Protein 1QX2 (pdb70)

InterPro domains:
  IPR001751 S100/Calcium binding protein 7/8-like, conserved site [PS00303] (53-74)
  IPR002048 EF-hand domain [PF00036] (50-76)
  IPR002048 EF-hand domain [PS50222] (45-79)
  IPR002048 EF-hand domain [SM00054] (49-77)
  IPR011992 EF-hand domain pair [SSF47473] (5-76)
  IPR013787 S100/CaBP-9k-type, calcium binding, subdomain [PF01023] (13-46)
  IPR013787 S100/CaBP-9k-type, calcium binding, subdomain [SM01394] (3-45)
  IPR018247 EF-Hand 1, calcium-binding site [PS00018] (58-70)

Foldseek 3Di:
DDLVVLVVVQQVLQCPDDDSFWHALVSVVVVLVVCPPLQDVQQNDSVSVCVQQVPPPPRIHGSVSSVVRVVVSVD/DDLVVLLVVQQVLLPPPHDSFWRALVSCVVVDVVCDCLQVPPQPDSVSVCVQQVPPPPRIHGSVSSVVSVVVRD

B-factor: mean 14.12, std 8.63, range [5.67, 57.75]

Organism: Bos taurus (NCBI:txid9913)

Solvent-accessible surface area: 8752 Å² total

Structure (mmCIF, N/CA/C/O backbone):
data_1QX2
#
_entry.id   1QX2
#
_cell.length_a   59.540
_cell.length_b   62.174
_cell.length_c   69.463
_cell.angle_alpha   90.00
_cell.angle_beta   90.00
_cell.angle_gamma   90.00
#
_symmetry.space_group_name_H-M   'C 2 2 21'
#
loop_
_entity.id
_entity.type
_entity.pdbx_description
1 polymer 'Vitamin D-dependent calcium-binding protein, intestinal'
2 non-polymer 'CALCIUM ION'
3 non-polymer 'ZINC ION'
4 water water
#
loop_
_atom_site.group_PDB
_atom_site.id
_atom_site.type_symbol
_atom_site.label_atom_id
_atom_site.label_alt_id
_atom_site.label_comp_id
_atom_site.label_asym_id
_atom_site.label_entity_id
_atom_site.label_seq_id
_atom_site.pdbx_PDB_ins_code
_atom_site.Cartn_x
_atom_site.Cartn_y
_atom_site.Cartn_z
_atom_site.occupancy
_atom_site.B_iso_or_equiv
_atom_site.auth_seq_id
_atom_site.auth_comp_id
_atom_site.auth_asym_id
_atom_site.auth_atom_id
_atom_site.pdbx_PDB_model_num
ATOM 11 N N . LYS A 1 2 ? -11.029 24.271 -11.531 1.00 11.19 1 LYS A N 1
ATOM 12 C CA . LYS A 1 2 ? -12.288 23.565 -11.347 1.00 10.85 1 LYS A CA 1
ATOM 13 C C . LYS A 1 2 ? -13.077 24.160 -10.173 1.00 10.04 1 LYS A C 1
ATOM 14 O O . LYS A 1 2 ? -12.504 24.717 -9.214 1.00 9.71 1 LYS A O 1
ATOM 20 N N . SER A 1 3 ? -14.396 24.039 -10.241 1.00 9.89 2 SER A N 1
ATOM 21 C CA . SER A 1 3 ? -15.276 24.524 -9.189 1.00 9.75 2 SER A CA 1
ATOM 22 C C . SER A 1 3 ? -15.040 23.760 -7.892 1.00 9.79 2 SER A C 1
ATOM 23 O O . SER A 1 3 ? -14.502 22.653 -7.912 1.00 8.53 2 SER A O 1
ATOM 26 N N . PRO A 1 4 ? -15.443 24.311 -6.749 1.00 10.14 3 PRO A N 1
ATOM 27 C CA . PRO A 1 4 ? -15.263 23.568 -5.499 1.00 10.61 3 PRO A CA 1
ATOM 28 C C . PRO A 1 4 ? -15.978 22.219 -5.541 1.00 10.69 3 PRO A C 1
ATOM 29 O O . PRO A 1 4 ? -15.460 21.267 -4.983 1.00 10.59 3 PRO A O 1
ATOM 33 N N . GLU A 1 5 ? -17.115 22.132 -6.223 1.00 10.65 4 GLU A N 1
ATOM 34 C CA . GLU A 1 5 ? -17.858 20.873 -6.320 1.00 10.84 4 GLU A CA 1
ATOM 35 C C . GLU A 1 5 ? -17.116 19.856 -7.188 1.00 9.76 4 GLU A C 1
ATOM 36 O O . GLU A 1 5 ? -17.023 18.684 -6.827 1.00 9.08 4 GLU A O 1
ATOM 42 N N . GLU A 1 6 ? -16.576 20.285 -8.330 1.00 9.11 5 GLU A N 1
ATOM 43 C CA . GLU A 1 6 ? -15.796 19.368 -9.156 1.00 9.16 5 GLU A CA 1
ATOM 44 C C . GLU A 1 6 ? -14.561 18.895 -8.395 1.00 8.12 5 GLU A C 1
ATOM 45 O O . GLU A 1 6 ? -14.230 17.703 -8.404 1.00 8.16 5 GLU A O 1
ATOM 51 N N . ILE A 1 7 ? -13.883 19.818 -7.722 1.00 8.21 6 ILE A N 1
ATOM 52 C CA . ILE A 1 7 ? -12.687 19.453 -6.973 1.00 8.30 6 ILE A CA 1
ATOM 53 C C . ILE A 1 7 ? -13.047 18.499 -5.832 1.00 8.30 6 ILE A C 1
ATOM 54 O O . ILE A 1 7 ? -12.312 17.561 -5.550 1.00 8.42 6 ILE A O 1
ATOM 59 N N . LYS A 1 8 ? -14.181 18.727 -5.176 1.00 8.19 7 LYS A N 1
ATOM 60 C CA . LYS A 1 8 ? -14.606 17.867 -4.080 1.00 8.50 7 LYS A CA 1
ATOM 61 C C . LYS A 1 8 ? -14.825 16.448 -4.559 1.00 7.63 7 LYS A C 1
ATOM 62 O O . LYS A 1 8 ? -14.475 15.498 -3.860 1.00 7.71 7 LYS A O 1
ATOM 68 N N . GLY A 1 9 ? -15.407 16.286 -5.748 1.00 7.22 8 GLY A N 1
ATOM 69 C CA . GLY A 1 9 ? -15.635 14.964 -6.295 1.00 7.13 8 GLY A CA 1
ATOM 70 C C . GLY A 1 9 ? -14.347 14.176 -6.472 1.00 7.13 8 GLY A C 1
ATOM 71 O O . GLY A 1 9 ? -14.250 13.023 -6.053 1.00 7.60 8 GLY A O 1
ATOM 72 N N . ALA A 1 10 ? -13.350 14.818 -7.076 1.00 7.18 9 ALA A N 1
ATOM 73 C CA . ALA A 1 10 ? -12.041 14.207 -7.260 1.00 6.79 9 ALA A CA 1
ATOM 74 C C . ALA A 1 10 ? -11.376 13.945 -5.911 1.00 6.90 9 ALA A C 1
ATOM 75 O O . ALA A 1 10 ? -10.872 12.858 -5.673 1.00 6.66 9 ALA A O 1
ATOM 77 N N . PHE A 1 11 ? -11.400 14.937 -5.028 1.00 6.08 10 PHE A N 1
ATOM 78 C CA . PHE A 1 11 ? -10.815 14.780 -3.698 1.00 6.82 10 PHE A CA 1
ATOM 79 C C . PHE A 1 11 ? -11.380 13.536 -3.016 1.00 7.40 10 PHE A C 1
ATOM 80 O O . PHE A 1 11 ? -10.622 12.728 -2.471 1.00 8.05 10 PHE A O 1
ATOM 88 N N . GLU A 1 12 ? -12.703 13.398 -3.022 1.00 7.93 11 GLU A N 1
ATOM 89 C CA . GLU A 1 12 ? -13.362 12.340 -2.267 1.00 8.30 11 GLU A CA 1
ATOM 90 C C . GLU A 1 12 ? -12.925 10.969 -2.755 1.00 7.80 11 GLU A C 1
ATOM 91 O O . GLU A 1 12 ? -12.725 10.059 -1.958 1.00 7.96 11 GLU A O 1
ATOM 97 N N . VAL A 1 13 ? -12.777 10.802 -4.061 1.00 7.54 12 VAL A N 1
ATOM 98 C CA . VAL A 1 13 ? -12.371 9.527 -4.614 1.00 7.48 12 VAL A CA 1
ATOM 99 C C . VAL A 1 13 ? -10.945 9.192 -4.145 1.00 7.40 12 VAL A C 1
ATOM 100 O O . VAL A 1 13 ? -10.680 8.093 -3.667 1.00 8.11 12 VAL A O 1
ATOM 104 N N . PHE A 1 14 ? -10.029 10.146 -4.248 1.00 7.24 13 PHE A N 1
ATOM 105 C CA . PHE A 1 14 ? -8.655 9.889 -3.833 1.00 7.33 13 PHE A CA 1
ATOM 106 C C . PHE A 1 14 ? -8.532 9.668 -2.323 1.00 6.94 13 PHE A C 1
ATOM 107 O O . PHE A 1 14 ? -7.727 8.864 -1.877 1.00 8.58 13 PHE A O 1
ATOM 115 N N . ALA A 1 15 ? -9.338 10.382 -1.550 1.00 6.59 14 ALA A N 1
ATOM 116 C CA . ALA A 1 15 ? -9.236 10.352 -0.092 1.00 6.12 14 ALA A CA 1
ATOM 117 C C . ALA A 1 15 ? -9.830 9.099 0.533 1.00 7.04 14 ALA A C 1
ATOM 118 O O . ALA A 1 15 ? -9.457 8.733 1.645 1.00 7.22 14 ALA A O 1
ATOM 120 N N . ALA A 1 16 ? -10.725 8.433 -0.188 1.00 7.37 15 ALA A N 1
ATOM 121 C CA . ALA A 1 16 ? -11.407 7.249 0.325 1.00 7.89 15 ALA A CA 1
ATOM 122 C C . ALA A 1 16 ? -10.755 5.953 -0.127 1.00 8.61 15 ALA A C 1
ATOM 123 O O . ALA A 1 16 ? -11.361 4.884 -0.001 1.00 9.79 15 ALA A O 1
ATOM 125 N N . LYS A 1 17 ? -9.506 5.994 -0.590 1.00 8.60 16 LYS A N 1
ATOM 126 C CA . LYS A 1 17 ? -8.801 4.741 -0.894 1.00 9.53 16 LYS A CA 1
ATOM 127 C C . LYS A 1 17 ? -8.418 3.972 0.386 1.00 9.58 16 LYS A C 1
ATOM 128 O O . LYS A 1 17 ? -8.652 2.750 0.495 1.00 10.33 16 LYS A O 1
ATOM 134 N N . GLU A 1 18 ? -7.864 4.704 1.356 1.00 9.58 17 GLU A N 1
ATOM 135 C CA . GLU A 1 18 ? -7.292 4.133 2.588 1.00 10.35 17 GLU A CA 1
ATOM 136 C C . GLU A 1 18 ? -7.409 5.115 3.766 1.00 9.73 17 GLU A C 1
ATOM 137 O O . GLU A 1 18 ? -7.588 6.328 3.596 1.00 8.88 17 GLU A O 1
ATOM 148 N N . GLY A 1 19 ? -7.295 4.582 4.973 1.00 9.45 18 GLY A N 1
ATOM 149 C CA . GLY A 1 19 ? -7.188 5.404 6.155 1.00 9.25 18 GLY A CA 1
ATOM 150 C C . GLY A 1 19 ? -8.366 6.338 6.350 1.00 9.16 18 GLY A C 1
ATOM 151 O O . GLY A 1 19 ? -9.516 5.978 6.125 1.00 9.77 18 GLY A O 1
ATOM 152 N N . ASP A 1 20 ? -8.066 7.560 6.761 1.00 8.52 19 ASP A N 1
ATOM 153 C CA . ASP A 1 20 ? -9.072 8.580 6.985 1.00 8.40 19 ASP A CA 1
ATOM 154 C C . ASP A 1 20 ? -9.800 8.829 5.652 1.00 8.72 19 ASP A C 1
ATOM 155 O O . ASP A 1 20 ? -9.152 9.151 4.657 1.00 8.17 19 ASP A O 1
ATOM 160 N N . PRO A 1 21 ? -11.120 8.672 5.606 1.00 9.09 20 PRO A N 1
ATOM 161 C CA . PRO A 1 21 ? -11.866 8.957 4.379 1.00 9.39 20 PRO A CA 1
ATOM 162 C C . PRO A 1 21 ? -11.834 10.428 3.959 1.00 9.65 20 PRO A C 1
ATOM 163 O O . PRO A 1 21 ? -12.167 10.739 2.814 1.00 10.73 20 PRO A O 1
ATOM 167 N N . ASN A 1 22 ? -11.484 11.321 4.883 1.00 9.33 21 ASN A N 1
ATOM 168 C CA . ASN A 1 22 ? -11.546 12.761 4.660 1.00 9.96 21 ASN A CA 1
ATOM 169 C C . ASN A 1 22 ? -10.185 13.390 4.467 1.00 9.46 21 ASN A C 1
ATOM 170 O O . ASN A 1 22 ? -10.065 14.617 4.423 1.00 9.92 21 ASN A O 1
ATOM 175 N N . GLN A 1 23 ? -9.145 12.572 4.388 1.00 8.17 22 GLN A N 1
ATOM 176 C CA . GLN A 1 23 ? -7.801 13.086 4.116 1.00 8.83 22 GLN A CA 1
ATOM 177 C C . GLN A 1 23 ? -7.126 12.204 3.077 1.00 7.93 22 GLN A C 1
ATOM 178 O O . GLN A 1 23 ? -7.389 10.990 2.997 1.00 7.79 22 GLN A O 1
ATOM 184 N N . ILE A 1 24 ? -6.239 12.820 2.303 1.00 7.17 23 ILE A N 1
ATOM 185 C CA . ILE A 1 24 ? -5.388 12.137 1.345 1.00 6.83 23 ILE A CA 1
ATOM 186 C C . ILE A 1 24 ? -4.019 11.935 2.002 1.00 7.06 23 ILE A C 1
ATOM 187 O O . ILE A 1 24 ? -3.310 12.897 2.295 1.00 7.22 23 ILE A O 1
ATOM 192 N N . SER A 1 25 ? -3.662 10.682 2.257 1.00 7.10 24 SER A N 1
ATOM 193 C CA . SER A 1 25 ? -2.352 10.355 2.822 1.00 7.66 24 SER A CA 1
ATOM 194 C C . SER A 1 25 ? -1.278 10.543 1.770 1.00 8.12 24 SER A C 1
ATOM 195 O O . SER A 1 25 ? -1.576 10.692 0.599 1.00 8.32 24 SER A O 1
ATOM 198 N N . LYS A 1 26 ? -0.017 10.494 2.166 1.00 9.02 25 LYS A N 1
ATOM 199 C CA . LYS A 1 26 ? 1.057 10.573 1.175 1.00 9.72 25 LYS A CA 1
ATOM 200 C C . LYS A 1 26 ? 0.945 9.470 0.117 1.00 10.08 25 LYS A C 1
ATOM 201 O O . LYS A 1 26 ? 1.174 9.714 -1.064 1.00 10.18 25 LYS A O 1
ATOM 207 N N . GLU A 1 27 ? 0.549 8.279 0.530 1.00 10.93 26 GLU A N 1
ATOM 208 C CA . GLU A 1 27 ? 0.417 7.150 -0.382 1.00 11.67 26 GLU A CA 1
ATOM 209 C C . GLU A 1 27 ? -0.772 7.377 -1.342 1.00 11.04 26 GLU A C 1
ATOM 210 O O . GLU A 1 27 ? -0.697 7.058 -2.528 1.00 11.94 26 GLU A O 1
ATOM 221 N N . GLU A 1 28 ? -1.853 7.988 -0.860 1.00 9.83 27 GLU A N 1
ATOM 222 C CA . GLU A 1 28 ? -2.950 8.361 -1.741 1.00 9.27 27 GLU A CA 1
ATOM 223 C C . GLU A 1 28 ? -2.559 9.510 -2.655 1.00 8.75 27 GLU A C 1
ATOM 224 O O . GLU A 1 28 ? -3.011 9.579 -3.810 1.00 8.07 27 GLU A O 1
ATOM 230 N N . LEU A 1 29 ? -1.715 10.419 -2.150 1.00 8.52 28 LEU A N 1
ATOM 231 C CA . LEU A 1 29 ? -1.274 11.563 -2.944 1.00 8.05 28 LEU A CA 1
ATOM 232 C C . LEU A 1 29 ? -0.391 11.104 -4.105 1.00 7.82 28 LEU A C 1
ATOM 233 O O . LEU A 1 29 ? -0.340 11.765 -5.133 1.00 7.55 28 LEU A O 1
ATOM 238 N N . LYS A 1 30 ? 0.262 9.962 -3.951 1.00 8.72 29 LYS A N 1
ATOM 239 C CA . LYS A 1 30 ? 1.021 9.350 -5.031 1.00 8.94 29 LYS A CA 1
ATOM 240 C C . LYS A 1 30 ? 0.118 9.110 -6.243 1.00 8.21 29 LYS A C 1
ATOM 241 O O . LYS A 1 30 ? 0.511 9.356 -7.380 1.00 8.06 29 LYS A O 1
ATOM 250 N N . LEU A 1 31 ? -1.098 8.642 -5.996 1.00 7.61 30 LEU A N 1
ATOM 251 C CA . LEU A 1 31 ? -2.067 8.412 -7.067 1.00 7.92 30 LEU A CA 1
ATOM 252 C C . LEU A 1 31 ? -2.535 9.736 -7.669 1.00 7.14 30 LEU A C 1
ATOM 253 O O . LEU A 1 31 ? -2.721 9.834 -8.877 1.00 7.25 30 LEU A O 1
ATOM 258 N N . VAL A 1 32 ? -2.711 10.761 -6.840 1.00 7.20 31 VAL A N 1
ATOM 259 C CA . VAL A 1 32 ? -3.035 12.093 -7.358 1.00 7.03 31 VAL A CA 1
ATOM 260 C C . VAL A 1 32 ? -1.902 12.576 -8.282 1.00 6.85 31 VAL A C 1
ATOM 261 O O . VAL A 1 32 ? -2.151 13.071 -9.382 1.00 7.35 31 VAL A O 1
ATOM 265 N N . MET A 1 33 ? -0.660 12.423 -7.834 1.00 6.92 32 MET A N 1
ATOM 266 C CA . MET A 1 33 ? 0.508 12.807 -8.617 1.00 6.67 32 MET A CA 1
ATOM 267 C C . MET A 1 33 ? 0.545 12.113 -9.985 1.00 6.79 32 MET A C 1
ATOM 268 O O . MET A 1 33 ? 0.821 12.740 -10.998 1.00 6.44 32 MET A O 1
ATOM 273 N N . GLN A 1 34 ? 0.289 10.815 -9.989 1.00 6.99 33 GLN A N 1
ATOM 274 C CA . GLN A 1 34 ? 0.285 10.025 -11.225 1.00 7.18 33 GLN A CA 1
ATOM 275 C C . GLN A 1 34 ? -0.778 10.484 -12.211 1.00 7.55 33 GLN A C 1
ATOM 276 O O . GLN A 1 34 ? -0.593 10.380 -13.408 1.00 8.00 33 GLN A O 1
ATOM 282 N N . THR A 1 35 ? -1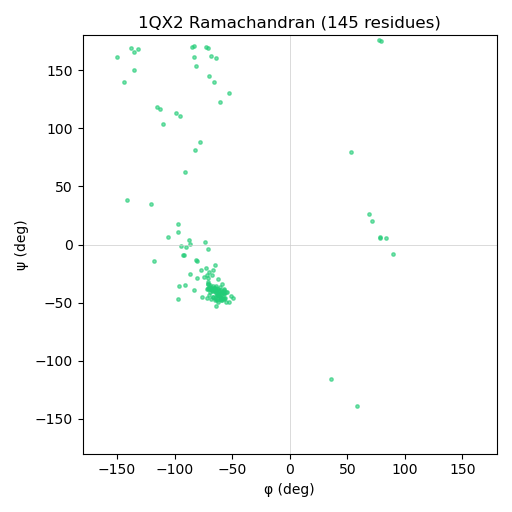.877 11.014 -11.689 1.00 7.26 34 THR A N 1
ATOM 283 C CA . THR A 1 35 ? -3.005 11.470 -12.484 1.00 7.48 34 THR A CA 1
ATOM 284 C C . THR A 1 35 ? -2.796 12.901 -13.033 1.00 7.54 34 THR A C 1
ATOM 285 O O . THR A 1 35 ? -3.149 13.201 -14.174 1.00 7.92 34 THR A O 1
ATOM 292 N N . LEU A 1 36 ? -2.205 13.783 -12.227 1.00 7.77 35 LEU A N 1
ATOM 293 C CA . LEU A 1 36 ? -1.970 15.174 -12.607 1.00 8.59 35 LEU A CA 1
ATOM 294 C C . LEU A 1 36 ? -0.661 15.343 -13.364 1.00 9.59 35 LEU A C 1
ATOM 295 O O . LEU A 1 36 ? -0.503 16.293 -14.120 1.00 11.55 35 LEU A O 1
ATOM 300 N N . GLY A 1 37 ? 0.283 14.438 -13.128 1.00 10.05 36 GLY A N 1
ATOM 301 C CA . GLY A 1 37 ? 1.529 14.357 -13.870 1.00 10.98 36 GLY A CA 1
ATOM 302 C C . GLY A 1 37 ? 2.184 15.657 -14.331 1.00 11.10 36 GLY A C 1
ATOM 303 O O . GLY A 1 37 ? 2.617 16.470 -13.520 1.00 11.55 36 GLY A O 1
ATOM 304 N N . PRO A 1 38 ? 2.272 15.841 -15.645 1.00 11.47 37 PRO A N 1
ATOM 305 C CA . PRO A 1 38 ? 2.987 16.989 -16.210 1.00 11.73 37 PRO A CA 1
ATOM 306 C C . PRO A 1 38 ? 2.284 18.334 -16.019 1.00 11.64 37 PRO A C 1
ATOM 307 O O . PRO A 1 38 ? 2.850 19.355 -16.427 1.00 12.44 37 PRO A O 1
ATOM 311 N N . SER A 1 39 ? 1.079 18.350 -15.450 1.00 11.40 38 SER A N 1
ATOM 312 C CA . SER A 1 39 ? 0.451 19.620 -15.081 1.00 11.36 38 SER A CA 1
ATOM 313 C C . SER A 1 39 ? 0.967 20.174 -13.754 1.00 11.80 38 SER A C 1
ATOM 314 O O . SER A 1 39 ? 0.748 21.333 -13.445 1.00 10.91 38 SER A O 1
ATOM 317 N N . LEU A 1 40 ? 1.660 19.351 -12.968 1.00 11.73 39 LEU A N 1
ATOM 318 C CA . LEU A 1 40 ? 2.208 19.804 -11.700 1.00 12.42 39 LEU A CA 1
ATOM 319 C C . LEU A 1 40 ? 3.341 20.772 -11.980 1.00 12.87 39 LEU A C 1
ATOM 320 O O . LEU A 1 40 ? 4.069 20.618 -12.968 1.00 14.43 39 LEU A O 1
ATOM 325 N N . LEU A 1 41 ? 3.479 21.771 -11.121 1.00 12.92 40 LEU A N 1
ATOM 326 C CA . LEU A 1 41 ? 4.460 22.823 -11.349 1.00 13.28 40 LEU A CA 1
ATOM 327 C C . LEU A 1 41 ? 5.837 22.394 -10.905 1.00 13.51 40 LEU A C 1
ATOM 328 O O . LEU A 1 41 ? 5.980 21.560 -10.031 1.00 12.45 40 LEU A O 1
ATOM 333 N N . LYS A 1 42 ? 6.845 22.992 -11.531 1.00 14.52 41 LYS A N 1
ATOM 334 C CA . LYS A 1 42 ? 8.227 22.880 -11.097 1.00 15.37 41 LYS A CA 1
ATOM 335 C C . LYS A 1 42 ? 8.325 23.250 -9.628 1.00 14.80 41 LYS A C 1
ATOM 336 O O . LYS A 1 42 ? 7.825 24.289 -9.207 1.00 15.32 41 LYS A O 1
ATOM 342 N N . GLY A 1 43 ? 8.976 22.402 -8.854 1.00 14.54 42 GLY A N 1
ATOM 343 C CA . GLY A 1 43 ? 9.068 22.593 -7.422 1.00 14.46 42 GLY A CA 1
ATOM 344 C C . GLY A 1 43 ? 7.962 21.969 -6.595 1.00 14.18 42 GLY A C 1
ATOM 345 O O . GLY A 1 43 ? 8.052 21.970 -5.377 1.00 14.82 42 GLY A O 1
ATOM 346 N N . MET A 1 44 ? 6.916 21.445 -7.236 1.00 13.64 43 MET A N 1
ATOM 347 C CA . MET A 1 44 ? 5.875 20.713 -6.509 1.00 13.87 43 MET A CA 1
ATOM 348 C C . MET A 1 44 ? 5.427 19.521 -7.334 1.00 13.06 43 MET A C 1
ATOM 349 O O . MET A 1 44 ? 4.254 19.188 -7.363 1.00 14.22 43 MET A O 1
ATOM 354 N N . SER A 1 45 ? 6.368 18.864 -8.002 1.00 11.45 44 SER A N 1
ATOM 355 C CA . SER A 1 45 ? 6.000 17.759 -8.892 1.00 10.94 44 SER A CA 1
ATOM 356 C C . SER A 1 45 ? 6.560 16.387 -8.510 1.00 10.25 44 SER A C 1
ATOM 357 O O . SER A 1 45 ? 6.086 15.390 -9.041 1.00 10.44 44 SER A O 1
ATOM 360 N N . THR A 1 46 ? 7.539 16.309 -7.605 1.00 9.77 45 THR A N 1
ATOM 361 C CA . THR A 1 46 ? 7.852 15.027 -6.974 1.00 9.71 45 THR A CA 1
ATOM 362 C C . THR A 1 46 ? 6.885 14.829 -5.828 1.00 9.61 45 THR A C 1
ATOM 363 O O . THR A 1 46 ? 6.268 15.777 -5.387 1.00 9.17 45 THR A O 1
ATOM 367 N N . LEU A 1 47 ? 6.733 13.601 -5.359 1.00 9.60 46 LEU A N 1
ATOM 368 C CA . LEU A 1 47 ? 5.750 13.335 -4.309 1.00 10.48 46 LEU A CA 1
ATOM 369 C C . LEU A 1 47 ? 6.107 14.129 -3.058 1.00 10.91 46 LEU A C 1
ATOM 370 O O . LEU A 1 47 ? 5.240 14.713 -2.411 1.00 10.78 46 LEU A O 1
ATOM 375 N N . ASP A 1 48 ? 7.390 14.156 -2.721 1.00 11.92 47 ASP A N 1
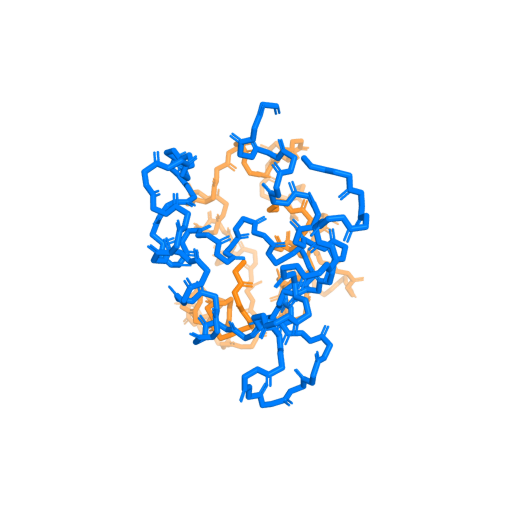ATOM 376 C CA . ASP A 1 48 ? 7.844 14.918 -1.574 1.00 12.56 47 ASP A CA 1
ATOM 377 C C . ASP A 1 48 ? 7.583 16.398 -1.706 1.00 12.14 47 ASP A C 1
ATOM 378 O O . ASP A 1 48 ? 7.0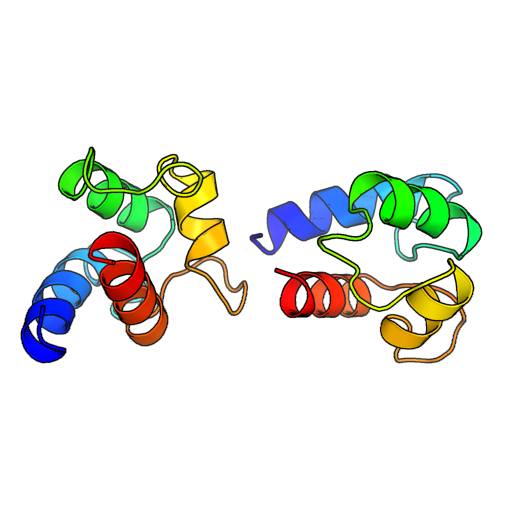49 17.015 -0.799 1.00 12.84 47 ASP A O 1
ATOM 383 N N . GLU A 1 49 ? 7.957 16.985 -2.842 1.00 11.56 48 GLU A N 1
ATOM 384 C CA . GLU A 1 49 ? 7.696 18.395 -3.105 1.00 11.40 48 GLU A CA 1
ATOM 385 C C . GLU A 1 49 ? 6.212 18.732 -3.045 1.00 11.29 48 GLU A C 1
ATOM 386 O O . GLU A 1 49 ? 5.805 19.775 -2.554 1.00 10.75 48 GLU A O 1
ATOM 392 N N . MET A 1 50 ? 5.411 17.829 -3.585 1.00 10.92 49 MET A N 1
ATOM 393 C CA . MET A 1 50 ? 3.987 18.038 -3.691 1.00 10.89 49 MET A CA 1
ATOM 394 C C . MET A 1 50 ? 3.369 18.139 -2.310 1.00 10.79 49 MET A C 1
ATOM 395 O O . MET A 1 50 ? 2.698 19.106 -2.019 1.00 10.61 49 MET A O 1
ATOM 404 N N . ILE A 1 51 ? 3.621 17.149 -1.459 1.00 10.45 50 ILE A N 1
ATOM 405 C CA . ILE A 1 51 ? 2.968 17.148 -0.160 1.00 10.76 50 ILE A CA 1
ATOM 406 C C . ILE A 1 51 ? 3.516 18.268 0.710 1.00 10.67 50 ILE A C 1
ATOM 407 O O . ILE A 1 51 ? 2.782 18.863 1.469 1.00 10.51 50 ILE A O 1
ATOM 412 N N . GLU A 1 52 ? 4.801 18.578 0.579 1.00 10.57 51 GLU A N 1
ATOM 413 C CA . GLU A 1 52 ? 5.380 19.693 1.318 1.00 11.02 51 GLU A CA 1
ATOM 414 C C . GLU A 1 52 ? 4.737 21.033 0.946 1.00 10.40 51 GLU A C 1
ATOM 415 O O . GLU A 1 52 ? 4.506 21.882 1.816 1.00 10.43 51 GLU A O 1
ATOM 421 N N . GLU A 1 53 ? 4.429 21.216 -0.332 1.00 10.30 52 GLU A N 1
ATOM 422 C CA . GLU A 1 53 ? 3.750 22.418 -0.781 1.00 10.86 52 GLU A CA 1
ATOM 423 C C . GLU A 1 53 ? 2.301 22.432 -0.303 1.00 10.75 52 GLU A C 1
ATOM 424 O O . GLU A 1 53 ? 1.793 23.469 0.051 1.00 11.20 52 GLU A O 1
ATOM 430 N N . VAL A 1 54 ? 1.657 21.274 -0.293 1.00 10.58 53 VAL A N 1
ATOM 431 C CA . VAL A 1 54 ? 0.207 21.207 -0.139 1.00 10.15 53 VAL A CA 1
ATOM 432 C C . VAL A 1 54 ? -0.219 21.083 1.331 1.00 9.68 53 VAL A C 1
ATOM 433 O O . VAL A 1 54 ? -1.231 21.642 1.737 1.00 9.67 53 VAL A O 1
ATOM 437 N N . ASP A 1 55 ? 0.572 20.381 2.128 1.00 9.06 54 ASP A N 1
ATOM 438 C CA . ASP A 1 55 ? 0.215 20.106 3.507 1.00 9.05 54 ASP A CA 1
ATOM 439 C C . ASP A 1 55 ? 0.540 21.264 4.440 1.00 9.13 54 ASP A C 1
ATOM 440 O O . ASP A 1 55 ? 1.572 21.278 5.137 1.00 9.82 54 ASP A O 1
ATOM 445 N N . LYS A 1 56 ? -0.345 22.242 4.464 1.00 9.65 55 LYS A N 1
ATOM 446 C CA . LYS A 1 56 ? -0.070 23.489 5.160 1.00 10.57 55 LYS A CA 1
ATOM 447 C C . LYS A 1 56 ? 0.057 23.318 6.666 1.00 10.43 55 LYS A C 1
ATOM 448 O O . LYS A 1 56 ? 0.867 24.002 7.297 1.00 11.23 55 LYS A O 1
ATOM 458 N N . ASN A 1 57 ? -0.756 22.445 7.259 1.00 9.97 56 ASN A N 1
ATOM 459 C CA . ASN A 1 57 ? -0.727 22.275 8.710 1.00 9.85 56 ASN A CA 1
ATOM 460 C C . ASN A 1 57 ? 0.251 21.211 9.213 1.00 9.41 56 ASN A C 1
ATOM 461 O O . ASN A 1 57 ? 0.409 21.029 10.410 1.00 10.32 56 ASN A O 1
ATOM 466 N N . GLY A 1 58 ? 0.926 20.530 8.294 1.00 8.99 57 GLY A N 1
ATOM 467 C CA . GLY A 1 58 ? 2.007 19.632 8.647 1.00 9.34 57 GLY A CA 1
ATOM 468 C C . GLY A 1 58 ? 1.566 18.391 9.387 1.00 9.56 57 GLY A C 1
ATOM 469 O O . GLY A 1 58 ? 2.353 17.817 10.133 1.00 10.51 57 GLY A O 1
ATOM 470 N N . ASP A 1 59 ? 0.322 17.951 9.183 1.00 9.47 58 ASP A N 1
ATOM 471 C CA . ASP A 1 59 ? -0.122 16.706 9.806 1.00 9.98 58 ASP A CA 1
ATOM 472 C C . ASP A 1 59 ? 0.227 15.481 8.951 1.00 10.09 58 ASP A C 1
ATOM 473 O O . ASP A 1 59 ? -0.067 14.348 9.326 1.00 11.63 58 ASP A O 1
ATOM 478 N N . GLY A 1 60 ? 0.871 15.714 7.810 1.00 10.69 59 GLY A N 1
ATOM 479 C CA . GLY A 1 60 ? 1.312 14.653 6.919 1.00 11.43 59 GLY A CA 1
ATOM 480 C C . GLY A 1 60 ? 0.259 14.129 5.966 1.00 11.84 59 GLY A C 1
ATOM 481 O O . GLY A 1 60 ? 0.521 13.171 5.251 1.00 12.94 59 GLY A O 1
ATOM 482 N N . GLU A 1 61 ? -0.915 14.759 5.956 1.00 11.35 60 GLU A N 1
ATOM 483 C CA . GLU A 1 61 ? -2.017 14.395 5.070 1.00 11.38 60 GLU A CA 1
ATOM 484 C C . GLU A 1 61 ? -2.621 15.648 4.465 1.00 9.75 60 GLU A C 1
ATOM 485 O O . GLU A 1 61 ? -2.383 16.753 4.939 1.00 9.97 60 GLU A O 1
ATOM 496 N N . VAL A 1 62 ? -3.432 15.462 3.428 1.00 7.90 61 VAL A N 1
ATOM 497 C CA . VAL A 1 62 ? -3.951 16.566 2.632 1.00 7.37 61 VAL A CA 1
ATOM 498 C C . VAL A 1 62 ? -5.471 16.631 2.803 1.00 6.94 61 VAL A C 1
ATOM 499 O O . VAL A 1 62 ? -6.196 15.699 2.455 1.00 6.78 61 VAL A O 1
ATOM 503 N N . SER A 1 63 ? -5.951 17.744 3.341 1.00 6.74 62 SER A N 1
ATOM 504 C CA . SER A 1 63 ? -7.376 17.970 3.543 1.00 6.75 62 SER A CA 1
ATOM 505 C C . SER A 1 63 ? -8.009 18.524 2.274 1.00 6.72 62 SER A C 1
ATOM 506 O O . SER A 1 63 ? -7.313 18.900 1.325 1.00 6.83 62 SER A O 1
ATOM 509 N N . PHE A 1 64 ? -9.334 18.585 2.253 1.00 7.02 63 PHE A N 1
ATOM 510 C CA . PHE A 1 64 ? -10.027 19.166 1.116 1.00 7.02 63 PHE A CA 1
ATOM 511 C C . PHE A 1 64 ? -9.592 20.610 0.903 1.00 7.19 63 PHE A C 1
ATOM 512 O O . PHE A 1 64 ? -9.311 21.019 -0.209 1.00 7.18 63 PHE A O 1
ATOM 520 N N . GLU A 1 65 ? -9.539 21.393 1.969 1.00 7.80 64 GLU A N 1
ATOM 521 C CA . GLU A 1 65 ? -9.119 22.777 1.851 1.00 8.44 64 GLU A CA 1
ATOM 522 C C . GLU A 1 65 ? -7.710 22.887 1.273 1.00 7.20 64 GLU A C 1
ATOM 523 O O . GLU A 1 65 ? -7.454 23.746 0.444 1.00 7.87 64 GLU A O 1
ATOM 534 N N . GLU A 1 66 ? -6.796 22.009 1.691 1.00 6.69 65 GLU A N 1
ATOM 535 C CA . GLU A 1 66 ? -5.443 22.000 1.159 1.00 6.61 65 GLU A CA 1
ATOM 536 C C . GLU A 1 66 ? -5.416 21.581 -0.307 1.00 6.52 65 GLU A C 1
ATOM 537 O O . GLU A 1 66 ? -4.664 22.142 -1.111 1.00 6.00 65 GLU A O 1
ATOM 543 N N . PHE A 1 67 ? -6.236 20.596 -0.656 1.00 6.62 66 PHE A N 1
ATOM 544 C CA . PHE A 1 67 ? -6.332 20.109 -2.028 1.00 6.95 66 PHE A CA 1
ATOM 545 C C . PHE A 1 67 ? -6.867 21.199 -2.952 1.00 6.99 66 PHE A C 1
ATOM 546 O O . PHE A 1 67 ? -6.384 21.358 -4.069 1.00 7.25 66 PHE A O 1
ATOM 554 N N . LEU A 1 68 ? -7.851 21.970 -2.486 1.00 6.90 67 LEU A N 1
ATOM 555 C CA . LEU A 1 68 ? -8.402 23.069 -3.276 1.00 8.61 67 LEU A CA 1
ATOM 556 C C . LEU A 1 68 ? -7.307 24.080 -3.597 1.00 8.19 67 LEU A C 1
ATOM 557 O O . LEU A 1 68 ? -7.197 24.545 -4.727 1.00 8.21 67 LEU A O 1
ATOM 562 N N . VAL A 1 69 ? -6.511 24.439 -2.596 1.00 8.23 68 VAL A N 1
ATOM 563 C CA . VAL A 1 69 ? -5.387 25.355 -2.795 1.00 8.70 68 VAL A CA 1
ATOM 564 C C . VAL A 1 69 ? -4.389 24.785 -3.825 1.00 8.38 68 VAL A C 1
ATOM 565 O O . VAL A 1 69 ? -3.916 25.513 -4.698 1.00 9.23 68 VAL A O 1
ATOM 569 N N . MET A 1 70 ? -4.098 23.488 -3.746 1.00 7.77 69 MET A N 1
ATOM 570 C CA . MET A 1 70 ? -3.229 22.839 -4.726 1.00 8.11 69 MET A CA 1
ATOM 571 C C . MET A 1 70 ? -3.752 22.994 -6.152 1.00 8.55 69 MET A C 1
ATOM 572 O O . MET A 1 70 ? -2.998 23.328 -7.068 1.00 8.26 69 MET A O 1
ATOM 577 N N . MET A 1 71 ? -5.043 22.756 -6.344 1.00 8.54 70 MET A N 1
ATOM 578 C CA . MET A 1 71 ? -5.629 22.825 -7.673 1.00 9.05 70 MET A CA 1
ATOM 579 C C . MET A 1 71 ? -5.588 24.259 -8.202 1.00 9.25 70 MET A C 1
ATOM 580 O O . MET A 1 71 ? -5.339 24.477 -9.387 1.00 9.63 70 MET A O 1
ATOM 585 N N . LYS A 1 72 ? -5.797 25.237 -7.330 1.00 9.49 71 LYS A N 1
ATOM 586 C CA . LYS A 1 72 ? -5.678 26.641 -7.731 1.00 10.74 71 LYS A CA 1
ATOM 587 C C . LYS A 1 72 ? -4.269 26.937 -8.222 1.00 11.57 71 LYS A C 1
ATOM 588 O O . LYS A 1 72 ? -4.072 27.558 -9.267 1.00 11.96 71 LYS A O 1
ATOM 594 N N . LYS A 1 73 ? -3.279 26.487 -7.466 1.00 12.23 72 LYS A N 1
ATOM 595 C CA . LYS A 1 73 ? -1.893 26.775 -7.808 1.00 13.44 72 LYS A CA 1
ATOM 596 C C . LYS A 1 73 ? -1.502 26.177 -9.154 1.00 14.28 72 LYS A C 1
ATOM 597 O O . LYS A 1 73 ? -0.859 26.839 -9.970 1.00 14.00 72 LYS A O 1
ATOM 606 N N . ILE A 1 74 ? -1.911 24.937 -9.396 1.00 15.49 73 ILE A N 1
ATOM 607 C CA . ILE A 1 74 ? -1.581 24.237 -10.641 1.00 17.30 73 ILE A CA 1
ATOM 608 C C . ILE A 1 74 ? -2.133 24.949 -11.877 1.00 18.48 73 ILE A C 1
ATOM 609 O O . ILE A 1 74 ? -1.475 24.970 -12.914 1.00 18.69 73 ILE A O 1
ATOM 614 N N . SER A 1 75 ? -3.324 25.531 -11.775 1.00 19.59 74 SER A N 1
ATOM 615 C CA . SER A 1 75 ? -3.985 26.105 -12.949 1.00 21.36 74 SER A CA 1
ATOM 616 C C . SER A 1 75 ? -3.770 27.619 -13.101 1.00 22.45 74 SER A C 1
ATOM 617 O O . SER A 1 75 ? -4.414 28.253 -13.937 1.00 23.30 74 SER A O 1
ATOM 620 N N . GLN A 1 76 ? -2.854 28.163 -12.294 1.00 23.78 75 GLN A N 1
ATOM 621 C CA . GLN A 1 76 ? -2.356 29.552 -12.326 1.00 24.86 75 GLN A CA 1
ATOM 622 C C . GLN A 1 76 ? -2.933 30.366 -11.179 1.00 25.13 75 GLN A C 1
ATOM 623 O O . GLN A 1 76 ? -2.439 30.295 -10.051 1.00 25.46 75 GLN A O 1
ATOM 639 N N . LYS B 1 2 ? 7.013 20.545 5.722 1.00 10.19 1 LYS B N 1
ATOM 640 C CA . LYS B 1 2 ? 7.552 19.200 5.833 1.00 10.59 1 LYS B CA 1
ATOM 641 C C . LYS B 1 2 ? 6.738 18.389 6.842 1.00 10.36 1 LYS B C 1
ATOM 642 O O . LYS B 1 2 ? 6.049 18.956 7.702 1.00 10.30 1 LYS B O 1
ATOM 648 N N . SER B 1 3 ? 6.785 17.072 6.702 1.00 10.79 2 SER B N 1
ATOM 649 C CA . SER B 1 3 ? 6.050 16.163 7.576 1.00 11.54 2 SER B CA 1
ATOM 650 C C . SER B 1 3 ? 6.612 16.179 9.003 1.00 11.49 2 SER B C 1
ATOM 651 O O . SER B 1 3 ? 7.749 16.599 9.222 1.00 11.12 2 SER B O 1
ATOM 654 N N . PRO B 1 4 ? 5.846 15.692 9.973 1.00 12.37 3 PRO B N 1
ATOM 655 C CA . PRO B 1 4 ? 6.346 15.612 11.348 1.00 12.46 3 PRO B CA 1
ATOM 656 C C . PRO B 1 4 ? 7.670 14.844 11.455 1.00 11.52 3 PRO B C 1
ATOM 657 O O . PRO B 1 4 ? 8.549 15.288 12.179 1.00 11.54 3 PRO B O 1
ATOM 661 N N . GLU B 1 5 ? 7.804 13.747 10.723 1.00 11.20 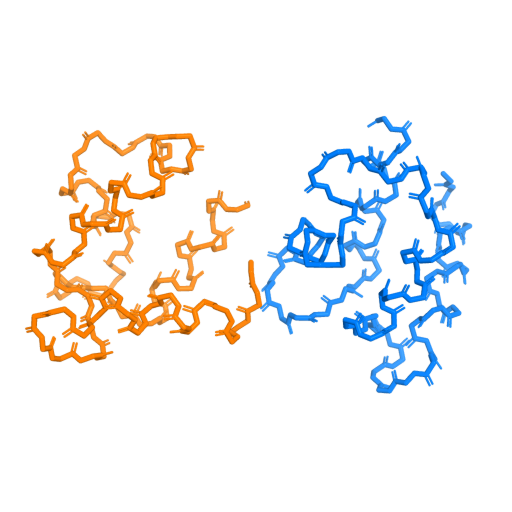4 GLU B N 1
ATOM 662 C CA . GLU B 1 5 ? 9.037 12.943 10.754 1.00 10.94 4 GLU B CA 1
ATOM 663 C C . GLU B 1 5 ? 10.217 13.675 10.108 1.00 9.63 4 GLU B C 1
ATOM 664 O O . GLU B 1 5 ? 11.323 13.631 10.617 1.00 8.14 4 GLU B O 1
ATOM 675 N N . GLU B 1 6 ? 9.984 14.355 8.997 1.00 8.17 5 GLU B N 1
ATOM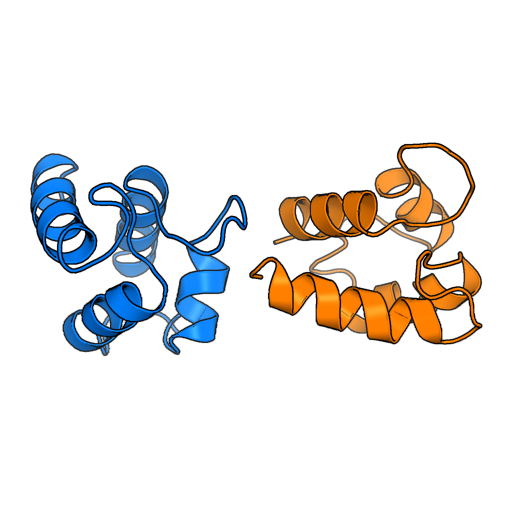 676 C CA . GLU B 1 6 ? 11.038 15.121 8.349 1.00 8.34 5 GLU B CA 1
ATOM 677 C C . GLU B 1 6 ? 11.537 16.241 9.239 1.00 8.48 5 GLU B C 1
ATOM 678 O O . GLU B 1 6 ? 12.745 16.467 9.344 1.00 7.90 5 GLU B O 1
ATOM 684 N N . ILE B 1 7 ? 10.606 16.946 9.875 1.00 8.60 6 ILE B N 1
ATOM 685 C CA . ILE B 1 7 ? 10.982 18.037 10.765 1.00 9.38 6 ILE B CA 1
ATOM 686 C C . ILE B 1 7 ? 11.732 17.491 11.983 1.00 8.86 6 ILE B C 1
ATOM 687 O O . ILE B 1 7 ? 12.680 18.110 12.435 1.00 8.65 6 ILE B O 1
ATOM 692 N N . LYS B 1 8 ? 11.332 16.330 12.497 1.00 8.60 7 LYS B N 1
ATOM 693 C CA . LYS B 1 8 ? 12.064 15.730 13.612 1.00 9.00 7 LYS B CA 1
ATOM 694 C C . LYS B 1 8 ? 13.494 15.409 13.203 1.00 8.14 7 LYS B C 1
ATOM 695 O O . LYS B 1 8 ? 14.418 15.644 13.968 1.00 7.51 7 LYS B O 1
ATOM 704 N N . GLY B 1 9 ? 13.686 14.854 12.009 1.00 7.27 8 GLY B N 1
ATOM 705 C CA . GLY B 1 9 ? 15.024 14.539 11.523 1.00 7.33 8 GLY B CA 1
ATOM 706 C C . GLY B 1 9 ? 15.920 15.755 11.418 1.00 7.34 8 GLY B C 1
ATOM 707 O O . GLY B 1 9 ? 17.074 15.747 11.864 1.00 7.76 8 GLY B O 1
ATOM 708 N N . ALA B 1 10 ? 15.388 16.825 10.848 1.00 7.11 9 ALA B N 1
ATOM 709 C CA . ALA B 1 10 ? 16.126 18.067 10.734 1.00 7.32 9 ALA B CA 1
ATOM 710 C C . ALA B 1 10 ? 16.436 18.619 12.115 1.00 7.30 9 ALA B C 1
ATOM 711 O O . ALA B 1 10 ? 17.574 18.961 12.407 1.00 8.04 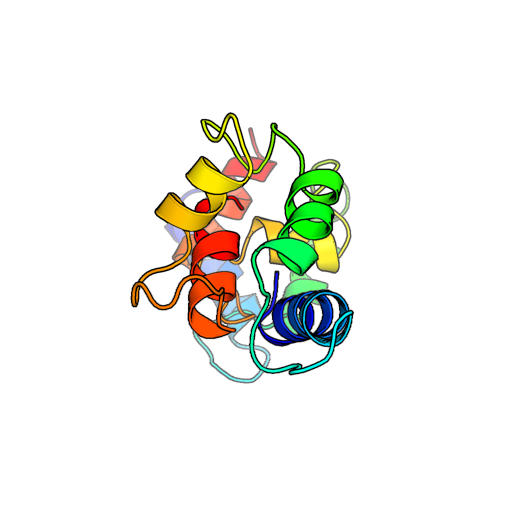9 ALA B O 1
ATOM 713 N N . PHE B 1 11 ? 15.429 18.650 12.975 1.00 7.07 10 PHE B N 1
ATOM 714 C CA . PHE B 1 11 ? 15.599 19.178 14.324 1.00 7.29 10 PHE B CA 1
ATOM 715 C C . PHE B 1 11 ? 16.699 18.431 15.055 1.00 7.71 10 PHE B C 1
ATOM 716 O O . PHE B 1 11 ? 17.551 19.039 15.675 1.00 8.45 10 PHE B O 1
ATOM 724 N N . GLU B 1 12 ? 16.663 17.114 14.973 1.00 8.23 11 GLU B N 1
ATOM 725 C CA . GLU B 1 12 ? 17.563 16.281 15.738 1.00 8.69 11 GLU B CA 1
ATOM 726 C C . GLU B 1 12 ? 19.011 16.453 15.301 1.00 8.42 11 GLU B C 1
ATOM 727 O O . GLU B 1 12 ? 19.917 16.441 16.134 1.00 8.63 11 GLU B O 1
ATOM 733 N N . VAL B 1 13 ? 19.244 16.610 14.006 1.00 8.18 12 VAL B N 1
ATOM 734 C CA . VAL B 1 13 ? 20.605 16.773 13.522 1.00 8.39 12 VAL B CA 1
ATOM 735 C C . VAL B 1 13 ? 21.160 18.106 14.036 1.00 7.53 12 VAL B C 1
ATOM 736 O O . VAL B 1 13 ? 22.278 18.165 14.539 1.00 7.56 12 VAL B O 1
ATOM 740 N N . PHE B 1 14 ? 20.385 19.181 13.953 1.00 6.95 13 PHE B N 1
ATOM 741 C CA . PHE B 1 14 ? 20.869 20.463 14.454 1.00 7.07 13 PHE B CA 1
ATOM 742 C C . PHE B 1 14 ? 20.974 20.481 15.979 1.00 6.40 13 PHE B C 1
ATOM 743 O O . PHE B 1 14 ? 21.908 21.055 16.515 1.00 7.67 13 PHE B O 1
ATOM 751 N N . ALA B 1 15 ? 20.038 19.837 16.661 1.00 6.60 14 ALA B N 1
ATOM 752 C CA . ALA B 1 15 ? 19.999 19.835 18.126 1.00 6.66 14 ALA B CA 1
ATOM 753 C C . ALA B 1 15 ? 21.092 19.010 18.769 1.00 6.84 14 ALA B C 1
ATOM 754 O O . ALA B 1 15 ? 21.458 19.288 19.911 1.00 7.24 14 ALA B O 1
ATOM 756 N N . ALA B 1 16 ? 21.597 17.998 18.071 1.00 6.54 15 ALA B N 1
ATOM 757 C CA . ALA B 1 16 ? 22.635 17.145 18.632 1.00 6.88 15 ALA B CA 1
ATOM 758 C C . ALA B 1 16 ? 24.037 17.745 18.514 1.00 6.80 15 ALA B C 1
ATOM 759 O O . ALA B 1 16 ? 24.969 17.254 19.162 1.00 6.94 15 ALA B O 1
ATOM 761 N N . LYS B 1 17 ? 24.195 18.782 17.702 1.00 6.75 16 LYS B N 1
ATOM 762 C CA . LYS B 1 17 ? 25.516 19.327 17.373 1.00 7.20 16 LYS B CA 1
ATOM 763 C C . LYS B 1 17 ? 26.412 19.590 18.600 1.00 7.08 16 LYS B C 1
ATOM 764 O O . LYS B 1 17 ? 27.600 19.253 18.593 1.00 7.35 16 LYS B O 1
ATOM 770 N N . GLU B 1 18 ? 25.861 20.211 19.639 1.00 6.66 17 GLU B N 1
ATOM 771 C CA . GLU B 1 18 ? 26.635 20.557 20.824 1.00 6.95 17 GLU B CA 1
ATOM 772 C C . GLU B 1 18 ? 26.030 19.879 22.054 1.00 6.49 17 GLU B C 1
ATOM 773 O O . GLU B 1 18 ? 26.039 20.408 23.156 1.00 6.45 17 GLU B O 1
ATOM 779 N N . GLY B 1 19 ? 25.511 18.677 21.843 1.00 6.50 18 GLY B N 1
ATOM 780 C CA . GLY B 1 19 ? 24.855 17.929 22.893 1.00 6.80 18 GLY B CA 1
ATOM 781 C C . GLY B 1 19 ? 23.456 18.434 23.160 1.00 6.92 18 GLY B C 1
ATOM 782 O O . GLY B 1 19 ? 23.019 19.416 22.579 1.00 7.07 18 GLY B O 1
ATOM 783 N N . ASP B 1 20 ? 22.766 17.739 24.050 1.00 8.10 19 ASP B N 1
ATOM 784 C CA . ASP B 1 20 ? 21.372 18.008 24.385 1.00 8.41 19 ASP B CA 1
ATOM 785 C C . ASP B 1 20 ? 20.495 18.029 23.136 1.00 8.74 19 ASP B C 1
ATOM 786 O O . ASP B 1 20 ? 20.137 19.098 22.611 1.00 8.07 19 ASP B O 1
ATOM 791 N N . PRO B 1 21 ? 20.148 16.840 22.658 1.00 8.85 20 PRO B N 1
ATOM 792 C CA . PRO B 1 21 ? 19.393 16.698 21.412 1.00 9.57 20 PRO B CA 1
ATOM 793 C C . PRO B 1 21 ? 17.930 17.098 21.545 1.00 9.18 20 PRO B C 1
ATOM 794 O O . PRO B 1 21 ? 17.201 16.948 20.564 1.00 9.83 20 PRO B O 1
ATOM 798 N N . ASN B 1 22 ? 17.513 17.554 22.722 1.00 8.72 21 ASN B N 1
ATOM 799 C CA . ASN B 1 22 ? 16.141 18.024 22.907 1.00 9.00 21 ASN B CA 1
ATOM 800 C C . ASN B 1 22 ? 15.982 19.516 22.678 1.00 8.31 21 ASN B C 1
ATOM 801 O O . ASN B 1 22 ? 14.860 20.025 22.679 1.00 7.83 21 ASN B O 1
ATOM 806 N N . GLN B 1 23 ? 17.100 20.224 22.536 1.00 6.85 22 GLN B N 1
ATOM 807 C CA . GLN B 1 23 ? 17.084 21.674 22.394 1.00 6.64 22 GLN B CA 1
ATOM 808 C C . GLN B 1 23 ? 18.165 22.129 21.431 1.00 6.62 22 GLN B C 1
ATOM 809 O O . GLN B 1 23 ? 19.274 21.595 21.427 1.00 6.27 22 GLN B O 1
ATOM 815 N N . ILE B 1 24 ? 17.822 23.104 20.601 1.00 6.61 23 ILE B N 1
ATOM 816 C CA . ILE B 1 24 ? 18.791 23.812 19.768 1.00 6.52 23 ILE B CA 1
ATOM 817 C C . ILE B 1 24 ? 19.189 25.081 20.500 1.00 6.65 23 ILE B C 1
ATOM 818 O O . ILE B 1 24 ? 18.371 25.992 20.686 1.00 6.30 23 ILE B O 1
ATOM 823 N N . SER B 1 25 ? 20.426 25.115 20.965 1.00 6.62 24 SER B N 1
ATOM 824 C CA . SER B 1 25 ? 20.972 26.283 21.633 1.00 7.12 24 SER B CA 1
ATOM 825 C C . SER B 1 25 ? 21.210 27.406 20.641 1.00 8.11 24 SER B C 1
ATOM 826 O O . SER B 1 25 ? 21.187 27.194 19.443 1.00 7.82 24 SER B O 1
ATOM 829 N N . LYS B 1 26 ? 21.486 28.598 21.145 1.00 9.03 25 LYS B N 1
ATOM 830 C CA . LYS B 1 26 ? 21.795 29.727 20.277 1.00 10.30 25 LYS B CA 1
ATOM 831 C C . LYS B 1 26 ? 22.974 29.381 19.380 1.00 10.57 25 LYS B C 1
ATOM 832 O O . LYS B 1 26 ? 22.946 29.631 18.164 1.00 11.25 25 LYS B O 1
ATOM 838 N N . GLU B 1 27 ? 23.980 28.744 19.965 1.00 10.89 26 GLU B N 1
ATOM 839 C CA . GLU B 1 27 ? 25.179 28.391 19.220 1.00 11.61 26 GLU B CA 1
ATOM 840 C C . GLU B 1 27 ? 24.815 27.426 18.071 1.00 10.67 26 GLU B C 1
ATOM 841 O O . GLU B 1 27 ? 25.272 27.583 16.938 1.00 11.94 26 GLU B O 1
ATOM 852 N N . GLU B 1 28 ? 23.982 26.433 18.352 1.00 9.31 27 GLU B N 1
ATOM 853 C CA . GLU B 1 28 ? 23.554 25.461 17.347 1.00 8.30 27 GLU B CA 1
ATOM 854 C C . GLU B 1 28 ? 22.599 26.045 16.315 1.00 8.23 27 GLU B C 1
ATOM 855 O O . GLU B 1 28 ? 22.527 25.580 15.180 1.00 8.53 27 GLU B O 1
ATOM 861 N N . LEU B 1 29 ? 21.834 27.060 16.720 1.00 8.48 28 LEU B N 1
ATOM 862 C CA . LEU B 1 29 ? 20.889 27.705 15.809 1.00 8.80 28 LEU B CA 1
ATOM 863 C C . LEU B 1 29 ? 21.580 28.461 14.676 1.00 9.12 28 LEU B C 1
ATOM 864 O O . LEU B 1 29 ? 20.969 28.681 13.628 1.00 8.99 28 LEU B O 1
ATOM 869 N N . LYS B 1 30 ? 22.845 28.841 14.858 1.00 9.51 29 LYS B N 1
ATOM 870 C CA . LYS B 1 30 ? 23.585 29.511 13.782 1.00 10.26 29 LYS B CA 1
ATOM 871 C C . LYS B 1 30 ? 23.496 28.746 12.469 1.00 10.58 29 LYS B C 1
ATOM 872 O O . LYS B 1 30 ? 23.288 29.353 11.424 1.00 10.23 29 LYS B O 1
ATOM 883 N N . LEU B 1 31 ? 23.657 27.426 12.511 1.00 11.40 30 LEU B N 1
ATOM 884 C CA . LEU B 1 31 ? 23.670 26.619 11.294 1.00 12.44 30 LEU B CA 1
ATOM 885 C C . LEU B 1 31 ? 22.269 26.461 10.712 1.00 11.56 30 LEU B C 1
ATOM 886 O O . LEU B 1 31 ? 22.107 26.272 9.512 1.00 10.58 30 LEU B O 1
ATOM 891 N N . VAL B 1 32 ? 21.249 26.522 11.563 1.00 10.64 31 VAL B N 1
ATOM 892 C CA . VAL B 1 32 ? 19.888 26.502 11.068 1.00 10.19 31 VAL B CA 1
ATOM 893 C C . VAL B 1 32 ? 19.654 27.783 10.281 1.00 9.23 31 VAL B C 1
ATOM 894 O O . VAL B 1 32 ? 19.092 27.761 9.199 1.00 9.16 31 VAL B O 1
ATOM 898 N N . MET B 1 33 ? 20.080 28.910 10.835 1.00 8.86 32 MET B N 1
ATOM 899 C CA . MET B 1 33 ? 19.905 30.179 10.143 1.00 9.51 32 MET B CA 1
ATOM 900 C C . MET B 1 33 ? 20.647 30.194 8.805 1.00 9.49 32 MET B C 1
ATOM 901 O O . MET B 1 33 ? 20.100 30.645 7.790 1.00 9.34 32 MET B O 1
ATOM 906 N N . GLN B 1 34 ? 21.871 29.679 8.786 1.00 9.78 33 GLN B N 1
ATOM 907 C CA . GLN B 1 34 ? 22.694 29.692 7.578 1.00 10.89 33 GLN B CA 1
ATOM 908 C C . GLN B 1 34 ? 22.117 28.818 6.471 1.00 11.12 33 GLN B C 1
ATOM 909 O O . GLN B 1 34 ? 22.196 29.181 5.299 1.00 12.00 33 GLN B O 1
ATOM 915 N N . THR B 1 35 ? 21.549 27.667 6.828 1.00 10.37 34 THR B N 1
ATOM 916 C CA . THR B 1 35 ? 20.992 26.767 5.815 1.00 11.14 34 THR B CA 1
ATOM 917 C C . THR B 1 35 ? 19.656 27.242 5.279 1.00 10.40 34 THR B C 1
ATOM 918 O O . THR B 1 35 ? 19.438 27.197 4.081 1.00 10.95 34 THR B O 1
ATOM 922 N N . LEU B 1 36 ? 18.743 27.665 6.154 1.00 9.85 35 LEU B N 1
ATOM 923 C CA . LEU B 1 36 ? 17.414 28.089 5.704 1.00 9.51 35 LEU B CA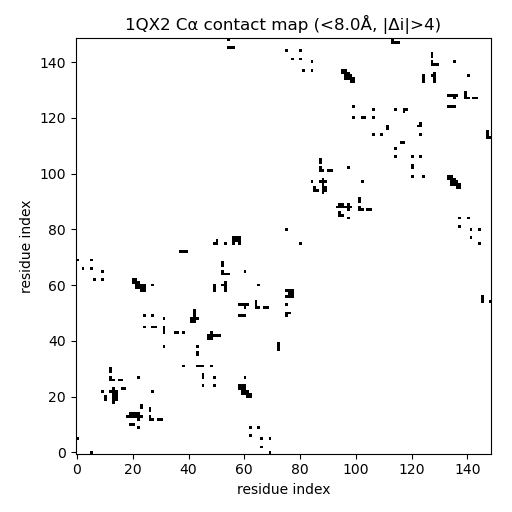 1
ATOM 924 C C . LEU B 1 36 ? 17.515 29.383 4.896 1.00 9.64 35 LEU B C 1
ATOM 925 O O . LEU B 1 36 ? 16.928 29.489 3.818 1.00 9.92 35 LEU B O 1
ATOM 930 N N . GLY B 1 37 ? 18.261 30.350 5.426 1.00 9.28 36 GLY B N 1
ATOM 931 C CA . GLY B 1 37 ? 18.557 31.591 4.723 1.00 9.36 36 GLY B CA 1
ATOM 932 C C . GLY B 1 37 ? 17.438 32.609 4.759 1.00 9.52 36 GLY B C 1
ATOM 933 O O . GLY B 1 37 ? 16.369 32.330 5.282 1.00 9.16 36 GLY B O 1
ATOM 934 N N . PRO B 1 38 ? 17.696 33.795 4.212 1.00 10.17 37 PRO B N 1
ATOM 935 C CA . PRO B 1 38 ? 16.774 34.934 4.316 1.00 11.02 37 PRO B CA 1
ATOM 936 C C . PRO B 1 38 ? 15.463 34.840 3.539 1.00 11.53 37 PRO B C 1
ATOM 937 O O . PRO B 1 38 ? 14.517 35.510 3.938 1.00 11.61 37 PRO B O 1
ATOM 941 N N . SER B 1 39 ? 15.385 34.045 2.481 1.00 12.12 38 SER B N 1
ATOM 942 C CA . SER B 1 39 ? 14.112 33.899 1.772 1.00 13.02 38 SER B CA 1
ATOM 943 C C . SER B 1 39 ? 13.094 33.069 2.554 1.00 12.64 38 SER B C 1
ATOM 944 O O . SER B 1 39 ? 11.901 33.148 2.301 1.00 14.48 38 SER B O 1
ATOM 947 N N . LEU B 1 40 ? 13.559 32.272 3.506 1.00 11.61 39 LEU B N 1
ATOM 948 C CA . LEU B 1 40 ? 12.662 31.555 4.396 1.00 11.29 39 LEU B CA 1
ATOM 949 C C . LEU B 1 40 ? 12.507 32.327 5.695 1.00 11.38 39 LEU B C 1
ATOM 950 O O . LEU B 1 40 ? 11.398 32.529 6.161 1.00 12.04 39 LEU B O 1
ATOM 955 N N . LEU B 1 41 ? 13.619 32.777 6.260 1.00 10.64 40 LEU B N 1
ATOM 956 C CA . LEU B 1 41 ? 13.605 33.465 7.550 1.00 10.37 40 LEU B CA 1
ATOM 957 C C . LEU B 1 41 ? 13.468 34.971 7.341 1.00 10.49 40 LEU B C 1
ATOM 958 O O . LEU B 1 41 ? 14.319 35.770 7.729 1.00 10.22 40 LEU B O 1
ATOM 963 N N . LYS B 1 42 ? 12.350 35.357 6.752 1.00 11.44 41 LYS B N 1
ATOM 964 C CA . LYS B 1 42 ? 12.134 36.742 6.361 1.00 11.72 41 LYS B CA 1
ATOM 965 C C . LYS B 1 42 ? 12.057 37.629 7.582 1.00 11.17 41 LYS B C 1
ATOM 966 O O . LYS B 1 42 ? 11.469 37.247 8.588 1.00 12.00 41 LYS B O 1
ATOM 972 N N . GLY B 1 43 ? 12.662 38.805 7.499 1.00 10.69 42 GLY B N 1
ATOM 973 C CA . GLY B 1 43 ? 12.562 39.786 8.570 1.00 11.07 42 GLY B CA 1
ATOM 974 C C . GLY B 1 43 ? 13.439 39.546 9.785 1.00 11.53 42 GLY B C 1
ATOM 975 O O . GLY B 1 43 ? 13.302 40.257 10.782 1.00 13.12 42 GLY B O 1
ATOM 976 N N . MET B 1 44 ? 14.312 38.547 9.732 1.00 11.27 43 MET B N 1
ATOM 977 C CA . MET B 1 44 ? 15.216 38.248 10.840 1.00 11.26 43 MET B CA 1
ATOM 978 C C . MET B 1 44 ? 16.648 38.604 10.434 1.00 10.84 43 MET B C 1
ATOM 979 O O . MET B 1 44 ? 17.303 37.894 9.668 1.00 10.71 43 MET B O 1
ATOM 984 N N . SER B 1 45 ? 17.127 39.722 10.956 1.00 10.62 44 SER B N 1
ATOM 985 C CA . SER B 1 45 ? 18.403 40.280 10.515 1.00 11.13 44 SER B CA 1
ATOM 986 C C . SER B 1 45 ? 19.600 39.610 11.161 1.00 11.15 44 SER B C 1
ATOM 987 O O . SER B 1 45 ? 20.661 39.567 10.551 1.00 11.81 44 SER B O 1
ATOM 990 N N . THR B 1 46 ? 19.424 39.097 12.379 1.00 10.79 45 THR B N 1
ATOM 991 C CA . THR B 1 46 ? 20.494 38.436 13.129 1.00 11.08 45 THR B CA 1
ATOM 992 C C . THR B 1 46 ? 19.988 37.177 13.812 1.00 10.91 45 THR B C 1
ATOM 993 O O . THR B 1 46 ? 18.787 36.938 13.905 1.00 9.40 45 THR B O 1
ATOM 997 N N . LEU B 1 47 ? 20.933 36.397 14.319 1.00 12.05 46 LEU B N 1
ATOM 998 C CA . LEU B 1 47 ? 20.618 35.218 15.115 1.00 13.03 46 LEU B CA 1
ATOM 999 C C . LEU B 1 47 ? 19.728 35.546 16.320 1.00 13.73 46 LEU B C 1
ATOM 1000 O O . LEU B 1 47 ? 18.808 34.795 16.623 1.00 12.89 46 LEU B O 1
ATOM 1005 N N . ASP B 1 48 ? 19.984 36.661 17.003 1.00 14.48 47 ASP B N 1
ATOM 1006 C CA . ASP B 1 48 ? 19.174 37.050 18.164 1.00 15.25 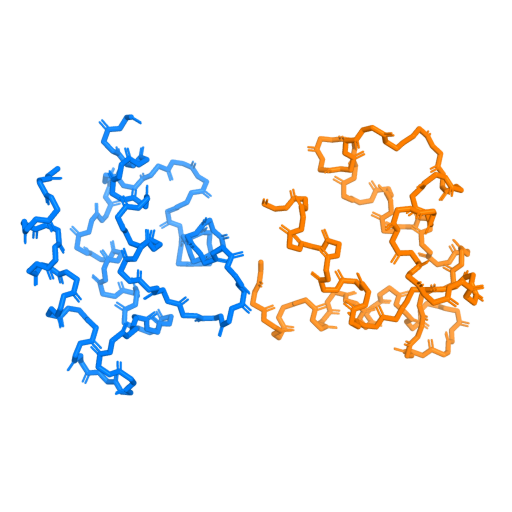47 ASP B CA 1
ATOM 1007 C C . ASP B 1 48 ? 17.725 37.337 17.792 1.00 14.79 47 ASP B C 1
ATOM 1008 O O . ASP B 1 48 ? 16.800 37.029 18.533 1.00 15.10 47 ASP B O 1
ATOM 1013 N N . GLU B 1 49 ? 17.508 37.941 16.633 1.00 14.01 48 GLU B N 1
ATOM 1014 C CA . GLU B 1 49 ? 16.157 38.184 16.174 1.00 14.04 48 GLU B CA 1
ATOM 1015 C C . GLU B 1 49 ? 15.449 36.891 15.765 1.00 13.52 48 GLU B C 1
ATOM 1016 O O . GLU B 1 49 ? 14.240 36.757 15.944 1.00 13.69 48 GLU B O 1
ATOM 1022 N N . MET B 1 50 ? 16.200 35.920 15.249 1.00 12.62 49 MET B N 1
ATOM 1023 C CA . MET B 1 50 ? 15.620 34.619 14.973 1.00 11.95 49 MET B CA 1
ATOM 1024 C C . MET B 1 50 ? 15.177 33.912 16.263 1.00 12.01 49 MET B C 1
ATOM 1025 O O . MET B 1 50 ? 14.076 33.387 16.330 1.00 11.65 49 MET B O 1
ATOM 1030 N N . ILE B 1 51 ? 16.017 33.908 17.290 1.00 12.62 50 ILE B N 1
ATOM 1031 C CA . ILE B 1 51 ? 15.617 33.319 18.578 1.00 13.36 50 ILE B CA 1
ATOM 1032 C C . ILE B 1 51 ? 14.362 33.995 19.139 1.00 13.55 50 ILE B C 1
ATOM 1033 O O . ILE B 1 51 ? 13.464 33.348 19.661 1.00 13.04 50 ILE B O 1
ATOM 1038 N N . GLU B 1 52 ? 14.302 35.307 19.033 1.00 13.49 51 GLU B N 1
ATOM 1039 C CA . GLU B 1 52 ? 13.145 36.048 19.496 1.00 13.96 51 GLU B CA 1
ATOM 1040 C C . GLU B 1 52 ? 11.826 35.598 18.855 1.00 14.13 51 GLU B C 1
ATOM 1041 O O . GLU B 1 52 ? 10.781 35.550 19.505 1.00 14.43 51 GLU B O 1
ATOM 1047 N N . GLU B 1 53 ? 11.865 35.288 17.570 1.00 13.86 52 GLU B N 1
ATOM 1048 C CA . GLU B 1 53 ? 10.667 34.829 16.886 1.00 14.47 52 GLU B CA 1
ATOM 1049 C C . GLU B 1 53 ? 10.318 33.420 17.344 1.00 13.39 52 GLU B C 1
ATOM 1050 O O . GLU B 1 53 ? 9.149 33.101 17.500 1.00 14.71 52 GLU B O 1
ATOM 1056 N N . VAL B 1 54 ? 11.334 32.581 17.558 1.00 12.02 53 VAL B N 1
ATOM 1057 C CA . VAL B 1 54 ? 11.116 31.143 17.679 1.00 11.20 53 VAL B CA 1
ATOM 1058 C C . VAL B 1 54 ? 10.990 30.638 19.130 1.00 10.53 53 VAL B C 1
ATOM 1059 O O . VAL B 1 54 ? 10.206 29.734 19.409 1.00 9.84 53 VAL B O 1
ATOM 1063 N N . ASP B 1 55 ? 11.740 31.228 20.046 1.00 10.18 54 ASP B N 1
ATOM 1064 C CA . ASP B 1 55 ? 11.782 30.775 21.435 1.00 9.97 54 ASP B CA 1
ATOM 1065 C C . ASP B 1 55 ? 10.567 31.232 22.250 1.00 10.66 54 ASP B C 1
ATOM 1066 O O . ASP B 1 55 ? 10.608 32.266 22.902 1.00 12.10 54 ASP B O 1
ATOM 1071 N N . LYS B 1 56 ? 9.508 30.433 22.237 1.00 11.30 55 LYS B N 1
ATOM 1072 C CA . LYS B 1 56 ? 8.243 30.791 22.873 1.00 12.17 55 LYS B CA 1
ATOM 1073 C C . LYS B 1 56 ? 8.274 30.795 24.401 1.00 11.99 55 LYS B C 1
ATOM 1074 O O . LYS B 1 56 ? 7.557 31.587 25.035 1.00 12.88 55 LYS B O 1
ATOM 1080 N N . ASN B 1 57 ? 9.057 29.906 25.009 1.00 11.40 56 ASN B N 1
ATOM 1081 C CA . ASN B 1 57 ? 9.087 29.813 26.473 1.00 11.55 56 ASN B CA 1
ATOM 1082 C C . ASN B 1 57 ? 10.196 30.630 27.135 1.00 11.56 56 ASN B C 1
ATOM 1083 O O . ASN B 1 57 ? 10.281 30.677 28.360 1.00 12.58 56 ASN B O 1
ATOM 1088 N N . GLY B 1 58 ? 11.014 31.294 26.332 1.00 11.44 57 GLY B N 1
ATOM 1089 C CA . GLY B 1 58 ? 12.000 32.230 26.846 1.00 11.49 57 GLY B CA 1
ATOM 1090 C C . GLY B 1 58 ? 13.191 31.624 27.567 1.00 11.60 57 GLY B C 1
ATOM 1091 O O . GLY B 1 58 ? 13.856 32.317 28.347 1.00 12.52 57 GLY B O 1
ATOM 1092 N N . ASP B 1 59 ? 13.475 30.344 27.327 1.00 10.80 58 ASP B N 1
ATOM 1093 C CA . ASP B 1 59 ? 14.649 29.706 27.948 1.00 10.56 58 ASP B CA 1
ATOM 1094 C C . ASP B 1 59 ? 15.935 29.887 27.128 1.00 10.59 58 ASP B C 1
ATOM 1095 O O . ASP B 1 59 ? 16.992 29.365 27.500 1.00 11.50 58 ASP B O 1
ATOM 1100 N N . GLY B 1 60 ? 15.847 30.645 26.035 1.00 10.06 59 GLY B N 1
ATOM 1101 C CA . GLY B 1 60 ? 16.996 30.938 25.195 1.00 10.27 59 GLY B CA 1
ATOM 1102 C C . GLY B 1 60 ? 17.396 29.826 24.249 1.00 10.19 59 GLY B C 1
ATOM 1103 O O . GLY B 1 60 ? 18.430 29.934 23.601 1.00 10.91 59 GLY B O 1
ATOM 1104 N N . GLU B 1 61 ? 16.615 28.758 24.195 1.00 9.25 60 GLU B N 1
ATOM 1105 C CA . GLU B 1 61 ? 16.869 27.654 23.262 1.00 9.49 60 GLU B CA 1
ATOM 1106 C C . GLU B 1 61 ? 15.577 27.294 22.541 1.00 7.99 60 GLU B C 1
ATOM 1107 O O . GLU B 1 61 ? 14.497 27.740 22.925 1.00 7.81 60 GLU B O 1
ATOM 1113 N N . VAL B 1 62 ? 15.705 26.478 21.506 1.00 7.18 61 VAL B N 1
ATOM 1114 C CA . VAL B 1 62 ? 14.596 26.108 20.650 1.00 6.06 61 VAL B CA 1
ATOM 1115 C C . VAL B 1 62 ? 14.276 24.627 20.822 1.00 6.03 61 VAL B C 1
ATOM 1116 O O . VAL B 1 62 ? 15.074 23.756 20.496 1.00 6.35 61 VAL B O 1
ATOM 1120 N N . SER B 1 63 ? 13.076 24.365 21.319 1.00 6.61 62 SER B N 1
ATOM 1121 C CA . SER B 1 63 ? 12.583 23.005 21.500 1.00 6.49 62 SER B CA 1
ATOM 1122 C C . SER B 1 63 ? 11.994 22.460 20.200 1.00 6.41 62 SER B C 1
ATOM 1123 O O . SER B 1 63 ? 11.794 23.203 19.236 1.00 6.08 62 SER B O 1
ATOM 1126 N N . PHE B 1 64 ? 11.677 21.172 20.172 1.00 6.94 63 PHE B N 1
ATOM 1127 C CA . PHE B 1 64 ? 11.055 20.590 19.007 1.00 7.20 63 PHE B CA 1
ATOM 1128 C C . PHE B 1 64 ? 9.727 21.274 18.673 1.00 7.43 63 PHE B C 1
ATOM 1129 O O . PHE B 1 64 ? 9.471 21.614 17.527 1.00 7.72 63 PHE B O 1
ATOM 1137 N N . GLU B 1 65 ? 8.877 21.468 19.674 1.00 8.22 64 GLU B N 1
ATOM 1138 C CA . GLU B 1 65 ? 7.584 22.113 19.438 1.00 9.07 64 GLU B CA 1
ATOM 1139 C C . GLU B 1 65 ? 7.778 23.521 18.883 1.00 7.93 64 GLU B C 1
ATOM 1140 O O . GLU B 1 65 ? 7.053 23.938 17.992 1.00 7.84 64 GLU B O 1
ATOM 1146 N N . GLU B 1 66 ? 8.765 24.250 19.388 1.00 7.22 65 GLU B N 1
ATOM 1147 C CA . GLU B 1 66 ? 9.047 25.603 18.890 1.00 6.95 65 GLU B CA 1
ATOM 1148 C C . GLU B 1 66 ? 9.569 25.570 17.452 1.00 7.21 65 GLU B C 1
ATOM 1149 O O . GLU B 1 66 ? 9.197 26.411 16.627 1.00 6.82 65 GLU B O 1
ATOM 1155 N N . PHE B 1 67 ? 10.409 24.587 17.148 1.00 6.87 66 PHE B N 1
ATOM 1156 C CA . PHE B 1 67 ? 10.942 24.391 15.796 1.00 7.35 66 PHE B CA 1
ATOM 1157 C C . PHE B 1 67 ? 9.845 24.037 14.804 1.00 7.84 66 PHE B C 1
ATOM 1158 O O . PHE B 1 67 ? 9.836 24.532 13.690 1.00 7.12 66 PHE B O 1
ATOM 1166 N N . LEU B 1 68 ? 8.904 23.206 15.227 1.00 7.90 67 LEU B N 1
ATOM 1167 C CA . LEU B 1 68 ? 7.764 22.850 14.392 1.00 8.98 67 LEU B CA 1
ATOM 1168 C C . LEU B 1 68 ? 6.963 24.092 14.032 1.00 9.47 67 LEU B C 1
ATOM 1169 O O . LEU B 1 68 ? 6.582 24.280 12.883 1.00 9.00 67 LEU B O 1
ATOM 1174 N N . VAL B 1 69 ? 6.708 24.951 15.010 1.00 9.48 68 VAL B N 1
ATOM 1175 C CA . VAL B 1 69 ? 5.947 26.187 14.762 1.00 10.18 68 VAL B CA 1
ATOM 1176 C C . VAL B 1 69 ? 6.721 27.097 13.809 1.00 10.04 68 VAL B C 1
ATOM 1177 O O . VAL B 1 69 ? 6.148 27.654 12.877 1.00 11.00 68 VAL B O 1
ATOM 1181 N N . MET B 1 70 ? 8.029 27.206 13.998 1.00 9.69 69 MET B N 1
ATOM 1182 C CA . MET B 1 70 ? 8.871 27.954 13.072 1.00 10.29 69 MET B CA 1
ATOM 1183 C C . MET B 1 70 ? 8.728 27.447 11.639 1.00 11.09 69 MET B C 1
ATOM 1184 O O . MET B 1 70 ? 8.532 28.240 10.720 1.00 11.17 69 MET B O 1
ATOM 1189 N N . MET B 1 71 ? 8.829 26.136 11.452 1.00 10.92 70 MET B N 1
ATOM 1190 C CA . MET B 1 71 ? 8.763 25.544 10.122 1.00 11.90 70 MET B CA 1
ATOM 1191 C C . MET B 1 71 ? 7.395 25.769 9.491 1.00 12.39 70 MET B C 1
ATOM 1192 O O . MET B 1 71 ? 7.298 26.015 8.291 1.00 13.38 70 MET B O 1
ATOM 1197 N N . LYS B 1 72 ? 6.336 25.739 10.291 1.00 12.20 71 LYS B N 1
ATOM 1198 C CA . LYS B 1 72 ? 4.982 26.020 9.790 1.00 13.44 71 LYS B CA 1
ATOM 1199 C C . LYS B 1 72 ? 4.841 27.469 9.318 1.00 14.32 71 LYS B C 1
ATOM 1200 O O . LYS B 1 72 ? 4.222 27.742 8.294 1.00 14.38 71 LYS B O 1
ATOM 1206 N N . LYS B 1 73 ? 5.436 28.399 10.051 1.00 15.39 72 LYS B N 1
ATOM 1207 C CA . LYS B 1 73 ? 5.317 29.819 9.718 1.00 16.78 72 LYS B CA 1
ATOM 1208 C C . LYS B 1 73 ? 6.088 30.207 8.454 1.00 17.80 72 LYS B C 1
ATOM 1209 O O . LYS B 1 73 ? 5.599 31.027 7.662 1.00 18.31 72 LYS B O 1
ATOM 1215 N N . ILE B 1 74 ? 7.272 29.634 8.245 1.00 18.84 73 ILE B N 1
ATOM 1216 C CA . ILE B 1 74 ? 8.134 30.045 7.133 1.00 20.20 73 ILE B CA 1
ATOM 1217 C C . ILE B 1 74 ? 7.921 29.244 5.849 1.00 21.14 73 ILE B C 1
ATOM 1218 O O . ILE B 1 74 ? 8.459 29.602 4.805 1.00 21.20 73 ILE B O 1
ATOM 1223 N N . SER B 1 75 ? 7.139 28.168 5.925 1.00 22.39 74 SER B N 1
ATOM 1224 C CA . SER B 1 75 ? 6.905 27.296 4.776 1.00 23.50 74 SER B CA 1
ATOM 1225 C C . SER B 1 75 ? 5.611 27.676 4.076 1.00 24.16 74 SER B C 1
ATOM 1226 O O . SER B 1 75 ? 4.946 28.634 4.469 1.00 24.88 74 SER B O 1
#

Sequence (149 aa):
KSPEEIKGAFEVFAAKEGDPNQISKEELKLVMQTLGPSLLKGMSTLDEMIEEVDKNGDGEVSFEEFLVMMKKISQKSPEEIKGAFEVFAAKEGDPNQISKEELKLVMQTLGPSLLKGMSTLDEMIEEVDKNGDGEVSFEEFLVMMKKIS

Nearest PDB structures (foldseek):
  1qx2-assembly1_A  TM=9.448E-01  e=2.309E-11  Bos taurus
  1clb-assembly1_A  TM=8.336E-01  e=8.344E-08  Bos taurus
  1b1g-assembly1_A  TM=8.182E-01  e=1.306E-07  Bos taurus
  1igv-assembly1_A  TM=7.443E-01  e=1.392E-07  Bos taurus
  2egd-assembly1_A  TM=8.699E-01  e=2.828E-04  Homo sapiens

Secondary structure (DSSP, 8-state):
--HHHHHHHHHHHHTSSS-TTSEEHHHHHHHHHHHGGGSPTTS-SHHHHHHHH-TT-SSEE-HHHHHHHHHHHT-/--HHHHHHHHHHHHHBTB-TTEE-HHHHHHHHHHH-TTTSTT--SHHHHHHHH-TTSSSSEEHHHHHHHHHHH-

Radius of gyration: 17.81 Å; Cα contacts (8 Å, |Δi|>4): 180; chains: 2; bounding box: 44×36×44 Å

CATH classification: 1.10.238.10